Protein AF-A0A7R9TXV1-F1 (afdb_monomer_lite)

Foldseek 3Di:
DWDDWDADPLRQWIWTADPVRDIDIDGDDPDDPDDDDDDDDDDDDDDDDDDPPPPPPPPPPPPDPDPPDDPVCPVVVCPCVPVDDDPPDDDDDDDDDDDDQQLRVCVVVVVQLSSLVSQLVVVDLVSNLVSLQVCLVVVNLCVNQPPDDPVSNVSLVVSCVVPCPPPVRVCSSVSSVDRPDD

InterPro domains:
  IPR018983 U3 small nucleolar RNA-associated protein 15, C-terminal [PF09384] (86-177)

Secondary structure (DSSP, 8-state):
-EEEEEE-TTS-EEEEEETTS-EEEEE-----S----------------------SS-TT--S--PPP--TTTHHHHHTTTT-PPPTT----PPPPPP---HHHHHHTTT-HHHHHHHHHTT--HHHHHHHHHHHHHTT-HHHHHTT--HHHHHHHHHHHHHHTT-HHHHHHHHHHHS----

Organism: NCBI:txid156133

Sequence (182 aa):
PVTALALTPPCSQLAAGLADGTLVIRMRREGGPGGAMAVGGAGGARAGARRNTRSSRRVKRGLKRGVKLTAANFRYFLRGRQAKAGASDARVLARRRARLAPYDKHLRRFRHGAALDAALSTGRPEVVAAVLEELAARGAVESAVAGRDERRAGELLSFLARFAARPRFAGALLGAAAPRSA

Structure (mmCIF, N/CA/C/O backbone):
data_AF-A0A7R9TXV1-F1
#
_entry.id   AF-A0A7R9TXV1-F1
#
loop_
_atom_site.group_PDB
_atom_site.id
_atom_site.type_symbol
_atom_site.label_atom_id
_atom_site.label_alt_id
_atom_site.label_comp_id
_atom_site.label_asym_id
_atom_site.label_entity_id
_atom_site.label_seq_id
_atom_site.pdbx_PDB_ins_code
_atom_site.Cartn_x
_atom_site.Cartn_y
_atom_site.Cartn_z
_atom_site.occupancy
_atom_site.B_iso_or_equiv
_atom_site.auth_seq_id
_atom_site.auth_comp_id
_atom_site.auth_asym_id
_atom_site.auth_atom_id
_atom_site.pdbx_PDB_model_num
ATOM 1 N N . PRO A 1 1 ? 37.057 11.681 -53.452 1.00 88.12 1 PRO A N 1
ATOM 2 C CA . PRO A 1 1 ? 36.908 10.291 -52.944 1.00 88.12 1 PRO A CA 1
ATOM 3 C C . PRO A 1 1 ? 36.596 10.321 -51.441 1.00 88.12 1 PRO A C 1
ATOM 5 O O . PRO A 1 1 ? 36.998 11.284 -50.799 1.00 88.12 1 PRO A O 1
ATOM 8 N N . VAL A 1 2 ? 35.877 9.339 -50.885 1.00 88.94 2 VAL A N 1
ATOM 9 C CA . VAL A 1 2 ? 35.626 9.272 -49.429 1.00 88.94 2 VAL A CA 1
ATOM 10 C C . VAL A 1 2 ? 36.867 8.710 -48.741 1.00 88.94 2 VAL A C 1
ATOM 12 O O . VAL A 1 2 ? 37.342 7.646 -49.127 1.00 88.94 2 VAL A O 1
ATOM 15 N N . THR A 1 3 ? 37.387 9.419 -47.743 1.00 94.12 3 THR A N 1
ATOM 16 C CA . THR A 1 3 ? 38.592 9.037 -46.988 1.00 94.12 3 THR A CA 1
ATOM 17 C C . THR A 1 3 ? 38.256 8.469 -45.611 1.00 94.12 3 THR A C 1
ATOM 19 O O . THR A 1 3 ? 38.946 7.573 -45.136 1.00 94.12 3 THR A O 1
ATOM 22 N N . ALA A 1 4 ? 37.176 8.943 -44.981 1.00 88.12 4 ALA A N 1
ATOM 23 C CA . ALA A 1 4 ? 36.739 8.490 -43.661 1.00 88.12 4 ALA A CA 1
ATOM 24 C C . ALA A 1 4 ? 35.208 8.474 -43.545 1.00 88.12 4 ALA A C 1
ATOM 26 O O . ALA A 1 4 ? 34.522 9.290 -44.160 1.00 88.12 4 ALA A O 1
ATOM 27 N N . LEU A 1 5 ? 34.661 7.564 -42.733 1.00 92.50 5 LEU A N 1
ATOM 28 C CA . LEU A 1 5 ? 33.219 7.427 -42.510 1.00 92.50 5 LEU A CA 1
ATOM 29 C C . LEU A 1 5 ? 32.924 7.066 -41.048 1.00 92.50 5 LEU A C 1
ATOM 31 O O . LEU A 1 5 ? 33.562 6.178 -40.487 1.00 92.50 5 LEU A O 1
ATOM 35 N N . ALA A 1 6 ? 31.916 7.703 -40.454 1.00 86.75 6 ALA A N 1
ATOM 36 C CA . ALA A 1 6 ? 31.419 7.400 -39.115 1.00 86.75 6 ALA A CA 1
ATOM 37 C C . ALA A 1 6 ? 29.884 7.320 -39.085 1.00 86.75 6 ALA A C 1
ATOM 39 O O . ALA A 1 6 ? 29.183 8.062 -39.778 1.00 86.75 6 ALA A O 1
ATOM 40 N N . LEU A 1 7 ? 29.357 6.419 -38.252 1.00 86.06 7 LEU A N 1
ATOM 41 C CA . LEU A 1 7 ? 27.926 6.159 -38.081 1.00 86.06 7 LEU A CA 1
ATOM 42 C C . LEU A 1 7 ? 27.565 6.121 -36.594 1.00 86.06 7 LEU A C 1
ATOM 44 O O . LEU A 1 7 ? 28.229 5.455 -35.803 1.00 86.06 7 LEU A O 1
ATOM 48 N N . THR A 1 8 ? 26.473 6.780 -36.205 1.00 80.75 8 THR A N 1
ATOM 49 C CA . THR A 1 8 ? 25.936 6.680 -34.834 1.00 80.75 8 THR A CA 1
ATOM 50 C C . THR A 1 8 ? 25.254 5.311 -34.634 1.00 80.75 8 THR A C 1
ATOM 52 O O . THR A 1 8 ? 24.634 4.826 -35.581 1.00 80.75 8 THR A O 1
ATOM 55 N N . PRO A 1 9 ? 25.247 4.698 -33.427 1.00 74.81 9 PRO A N 1
ATOM 56 C CA . PRO A 1 9 ? 24.601 3.394 -33.180 1.00 74.81 9 PRO A CA 1
ATOM 57 C C . PRO A 1 9 ? 23.128 3.222 -33.630 1.00 74.81 9 PRO A C 1
ATOM 59 O O . PRO A 1 9 ? 22.750 2.117 -34.022 1.00 74.81 9 PRO A O 1
ATOM 62 N N . PRO A 1 10 ? 22.256 4.257 -33.612 1.00 68.38 10 PRO A N 1
ATOM 63 C CA . PRO A 1 10 ? 20.915 4.167 -34.196 1.00 68.38 10 PRO A CA 1
ATOM 64 C C . PRO A 1 10 ? 20.872 4.408 -35.721 1.00 68.38 10 PRO A C 1
ATOM 66 O O . PRO A 1 10 ? 19.783 4.485 -36.284 1.00 68.38 10 PRO A O 1
ATOM 69 N N . CYS A 1 11 ? 22.019 4.558 -36.392 1.00 68.06 11 CYS A N 1
ATOM 70 C CA . CYS A 1 11 ? 22.179 4.881 -37.819 1.00 68.06 11 CYS A CA 1
ATOM 71 C C . CYS A 1 11 ? 21.358 6.089 -38.295 1.00 68.06 11 CYS A C 1
ATOM 73 O O . CYS A 1 11 ? 20.972 6.176 -39.461 1.00 68.06 11 CYS A O 1
ATOM 75 N N . SER A 1 12 ? 21.069 7.020 -37.387 1.00 77.75 12 SER A N 1
ATOM 76 C CA . SER A 1 12 ? 20.336 8.247 -37.687 1.00 77.75 12 SER A CA 1
ATOM 77 C C . SER A 1 12 ? 21.240 9.351 -38.226 1.00 77.75 12 SER A C 1
ATOM 79 O O . SER A 1 12 ? 20.734 10.284 -38.844 1.00 77.75 12 SER A O 1
ATOM 81 N N . GLN A 1 13 ? 22.554 9.259 -38.011 1.00 84.00 13 GLN A N 1
ATOM 82 C CA . GLN A 1 13 ? 23.533 10.218 -38.511 1.00 84.00 13 GLN A CA 1
ATOM 83 C C . GLN A 1 13 ? 24.705 9.470 -39.151 1.00 84.00 13 GLN A C 1
ATOM 85 O O . GLN A 1 13 ? 25.165 8.447 -38.633 1.00 84.00 13 GLN A O 1
ATOM 90 N N . LEU A 1 14 ? 25.152 9.991 -40.288 1.00 88.62 14 LEU A N 1
ATOM 91 C CA . LEU A 1 14 ? 26.318 9.548 -41.038 1.00 88.62 14 LEU A CA 1
ATOM 92 C C . LEU A 1 14 ? 27.221 10.755 -41.249 1.00 88.62 14 LEU A C 1
ATOM 94 O O . LEU A 1 14 ? 26.738 11.784 -41.712 1.00 88.62 14 LEU A O 1
ATOM 98 N N . ALA A 1 15 ? 28.503 10.625 -40.931 1.00 91.75 15 ALA A N 1
ATOM 99 C CA . ALA A 1 15 ? 29.527 11.619 -41.233 1.00 91.75 15 ALA A CA 1
ATOM 100 C C . ALA A 1 15 ? 30.537 11.011 -42.211 1.00 91.75 15 ALA A C 1
ATOM 102 O O . ALA A 1 15 ? 31.014 9.907 -41.963 1.00 91.75 15 ALA A O 1
ATOM 103 N N . ALA A 1 16 ? 30.845 11.699 -43.308 1.00 94.62 16 ALA A N 1
ATOM 104 C CA . ALA A 1 16 ? 31.807 11.262 -44.318 1.00 94.62 16 ALA A CA 1
ATOM 105 C C . ALA A 1 16 ? 32.827 12.371 -44.599 1.00 94.62 16 ALA A C 1
ATOM 107 O O . ALA A 1 16 ? 32.434 13.493 -44.912 1.00 94.62 16 ALA A O 1
ATOM 108 N N . GLY A 1 17 ? 34.115 12.050 -44.490 1.00 94.19 17 GLY A N 1
ATOM 109 C CA . GLY A 1 17 ? 35.223 12.904 -44.912 1.00 94.19 17 GLY A CA 1
ATOM 110 C C . GLY A 1 17 ? 35.564 12.643 -46.375 1.00 94.19 17 GLY A C 1
ATOM 111 O O . GLY A 1 17 ? 35.670 11.487 -46.796 1.00 94.19 17 GLY A O 1
ATOM 112 N N . LEU A 1 18 ? 35.703 13.709 -47.152 1.00 95.56 18 LEU A N 1
ATOM 113 C CA . LEU A 1 18 ? 36.062 13.675 -48.561 1.00 95.56 18 LEU A CA 1
ATOM 114 C C . LEU A 1 18 ? 37.525 14.112 -48.742 1.00 95.56 18 LEU A C 1
ATOM 116 O O . LEU A 1 18 ? 38.092 14.841 -47.933 1.00 95.56 18 LEU A O 1
ATOM 120 N N . ALA A 1 19 ? 38.160 13.642 -49.814 1.00 91.56 19 ALA A N 1
ATOM 121 C CA . ALA A 1 19 ? 39.554 13.954 -50.138 1.00 91.56 19 ALA A CA 1
ATOM 122 C C . ALA A 1 19 ? 39.790 15.421 -50.544 1.00 91.56 19 ALA A C 1
ATOM 124 O O . ALA A 1 19 ? 40.935 15.839 -50.641 1.00 91.56 19 ALA A O 1
ATOM 125 N N . ASP A 1 20 ? 38.722 16.189 -50.771 1.00 90.88 20 ASP A N 1
ATOM 126 C CA . ASP A 1 20 ? 38.762 17.642 -50.980 1.00 90.88 20 ASP A CA 1
ATOM 127 C C . ASP A 1 20 ? 38.832 18.430 -49.653 1.00 90.88 20 ASP A C 1
ATOM 129 O O . ASP A 1 20 ? 38.782 19.657 -49.654 1.00 90.88 20 ASP A O 1
ATOM 133 N N . GLY A 1 21 ? 38.942 17.734 -48.514 1.00 88.06 21 GLY A N 1
ATOM 134 C CA . GLY A 1 21 ? 38.998 18.333 -47.181 1.00 88.06 21 GLY A CA 1
ATOM 135 C C . GLY A 1 21 ? 37.626 18.650 -46.585 1.00 88.06 21 GLY A C 1
ATOM 136 O O . GLY A 1 21 ? 37.551 19.171 -45.472 1.00 88.06 21 GLY A O 1
ATOM 137 N N . THR A 1 22 ? 36.531 18.329 -47.279 1.00 92.69 22 THR A N 1
ATOM 138 C CA . THR A 1 22 ? 35.181 18.599 -46.780 1.00 92.69 22 THR A CA 1
ATOM 139 C C . THR A 1 22 ? 34.636 17.453 -45.921 1.00 92.69 22 THR A C 1
ATOM 141 O O . THR A 1 22 ? 34.940 16.274 -46.118 1.00 92.69 22 THR A O 1
ATOM 144 N N . LEU A 1 23 ? 33.800 17.805 -44.939 1.00 91.31 23 LEU A N 1
ATOM 145 C CA . LEU A 1 23 ? 33.092 16.866 -44.069 1.00 91.31 23 LEU A CA 1
ATOM 146 C C . LEU A 1 23 ? 31.585 16.992 -44.299 1.00 91.31 23 LEU A C 1
ATOM 148 O O . LEU A 1 23 ? 30.997 18.050 -44.080 1.00 91.31 23 LEU A O 1
ATOM 152 N N . VAL A 1 24 ? 30.938 15.892 -44.680 1.00 91.81 24 VAL A N 1
ATOM 153 C CA . VAL A 1 24 ? 29.493 15.841 -44.926 1.00 91.81 24 VAL A CA 1
ATOM 154 C C . VAL A 1 24 ? 28.803 15.067 -43.810 1.00 91.81 24 VAL A C 1
ATOM 156 O O . VAL A 1 24 ? 29.068 13.882 -43.622 1.00 91.81 24 VAL A O 1
ATOM 159 N N . ILE A 1 25 ? 27.862 15.705 -43.107 1.00 90.25 25 ILE A N 1
ATOM 160 C CA . ILE A 1 25 ? 27.009 15.048 -42.106 1.00 90.25 25 ILE A CA 1
ATOM 161 C C . ILE A 1 25 ? 25.581 14.949 -42.646 1.00 90.25 25 ILE A C 1
ATOM 163 O O . ILE A 1 25 ? 24.919 15.955 -42.894 1.00 90.25 25 ILE A O 1
ATOM 167 N N . ARG A 1 26 ? 25.076 13.725 -42.803 1.00 82.94 26 ARG A N 1
ATOM 168 C CA . ARG A 1 26 ? 23.693 13.446 -43.202 1.00 82.94 26 ARG A CA 1
ATOM 169 C C . ARG A 1 26 ? 22.904 12.883 -42.033 1.00 82.94 26 ARG A C 1
ATOM 171 O O . ARG A 1 26 ? 23.299 11.891 -41.428 1.00 82.94 26 ARG A O 1
ATOM 178 N N . MET A 1 27 ? 21.748 13.485 -41.756 1.00 81.31 27 MET A N 1
ATOM 179 C CA . MET A 1 27 ? 20.791 12.970 -40.779 1.00 81.31 27 MET A CA 1
ATOM 180 C C . MET A 1 27 ? 19.617 12.306 -41.492 1.00 81.31 27 MET A C 1
ATOM 182 O O . MET A 1 27 ? 18.912 12.939 -42.279 1.00 81.31 27 MET A O 1
ATOM 186 N N . ARG A 1 28 ? 19.371 11.032 -41.190 1.00 68.56 28 ARG A N 1
ATOM 187 C CA . ARG A 1 28 ? 18.178 10.325 -41.647 1.00 68.56 28 ARG A CA 1
ATOM 188 C C . ARG A 1 28 ? 17.026 10.715 -40.726 1.00 68.56 28 ARG A C 1
ATOM 190 O O . ARG A 1 28 ? 16.977 10.296 -39.571 1.00 68.56 28 ARG A O 1
ATOM 197 N N . ARG A 1 29 ? 16.096 11.537 -41.221 1.00 61.19 29 ARG A N 1
ATOM 198 C CA . ARG A 1 29 ? 14.814 11.751 -40.536 1.00 61.19 29 ARG A CA 1
ATOM 199 C C . ARG A 1 29 ? 14.074 10.411 -40.516 1.00 61.19 29 ARG A C 1
ATOM 201 O O . ARG A 1 29 ? 13.993 9.755 -41.553 1.00 61.19 29 ARG A O 1
ATOM 208 N N . GLU A 1 30 ? 13.582 9.985 -39.349 1.00 53.84 30 GLU A N 1
ATOM 209 C CA . GLU A 1 30 ? 12.702 8.812 -39.225 1.00 53.84 30 GLU A CA 1
ATOM 210 C C . GLU A 1 30 ? 11.363 9.125 -39.925 1.00 53.84 30 GLU A C 1
ATOM 212 O O . GLU A 1 30 ? 10.377 9.473 -39.283 1.00 53.84 30 GLU A O 1
ATOM 217 N N . GLY A 1 31 ? 11.349 9.080 -41.257 1.00 46.97 31 GLY A N 1
ATOM 218 C CA . GLY A 1 31 ? 10.134 9.027 -42.059 1.00 46.97 31 GLY A CA 1
ATOM 219 C C . GLY A 1 31 ? 9.608 7.596 -42.057 1.00 46.97 31 GLY A C 1
ATOM 220 O O . GLY A 1 31 ? 10.385 6.654 -42.227 1.00 46.97 31 GLY A O 1
ATOM 221 N N . GLY A 1 32 ? 8.306 7.433 -41.818 1.00 42.44 32 GLY A N 1
ATOM 222 C CA . GLY A 1 32 ? 7.608 6.161 -42.006 1.00 42.44 32 GLY A CA 1
ATOM 223 C C . GLY A 1 32 ? 7.731 5.643 -43.449 1.00 42.44 32 GLY A C 1
ATOM 224 O O . GLY A 1 32 ? 8.264 6.338 -44.317 1.00 42.44 32 GLY A O 1
ATOM 225 N N . PRO A 1 33 ? 7.274 4.412 -43.727 1.00 41.44 33 PRO A N 1
ATOM 226 C CA . PRO A 1 33 ? 7.390 3.838 -45.057 1.00 41.44 33 PRO A CA 1
ATOM 227 C C . PRO A 1 33 ? 6.443 4.589 -46.001 1.00 41.44 33 PRO A C 1
ATOM 229 O O . PRO A 1 33 ? 5.230 4.531 -45.833 1.00 41.44 33 PRO A O 1
ATOM 232 N N . GLY A 1 34 ? 7.008 5.319 -46.961 1.00 42.47 34 GLY A N 1
ATOM 233 C CA . GLY A 1 34 ? 6.263 6.080 -47.966 1.00 42.47 34 GLY A CA 1
ATOM 234 C C . GLY A 1 34 ? 6.781 7.508 -48.085 1.00 42.47 34 GLY A C 1
ATOM 235 O O . GLY A 1 34 ? 6.353 8.398 -47.361 1.00 42.47 34 GLY A O 1
ATOM 236 N N . GLY A 1 35 ? 7.725 7.730 -48.993 1.00 31.80 35 GLY A N 1
ATOM 237 C CA . GLY A 1 35 ? 8.273 9.057 -49.250 1.00 31.80 35 GLY A CA 1
ATOM 238 C C . GLY A 1 35 ? 9.185 9.019 -50.457 1.00 31.80 35 GLY A C 1
ATOM 239 O O . GLY A 1 35 ? 10.399 8.893 -50.320 1.00 31.80 35 GLY A O 1
ATOM 240 N N . ALA A 1 36 ? 8.555 9.041 -51.626 1.00 33.78 36 ALA A N 1
ATOM 241 C CA . ALA A 1 36 ? 9.194 9.176 -52.917 1.00 33.78 36 ALA A CA 1
ATOM 242 C C . ALA A 1 36 ? 10.095 10.422 -52.987 1.00 33.78 36 ALA A C 1
ATOM 244 O O . ALA A 1 36 ? 9.904 11.406 -52.274 1.00 33.78 36 ALA A O 1
ATOM 245 N N . MET A 1 37 ? 11.077 10.310 -53.878 1.00 39.66 37 MET A N 1
ATOM 246 C CA . MET A 1 37 ? 11.879 11.361 -54.501 1.00 39.66 37 MET A CA 1
ATOM 247 C C . MET A 1 37 ? 11.268 12.771 -54.410 1.00 39.66 37 MET A C 1
ATOM 249 O O . MET A 1 37 ? 10.216 13.034 -54.983 1.00 39.66 37 MET A O 1
ATOM 253 N N . ALA A 1 38 ? 11.988 13.695 -53.777 1.00 30.67 38 ALA A N 1
ATOM 254 C CA . ALA A 1 38 ? 11.844 15.123 -54.032 1.00 30.67 38 ALA A CA 1
ATOM 255 C C . ALA A 1 38 ? 13.247 15.717 -54.192 1.00 30.67 38 ALA A C 1
ATOM 257 O O . ALA A 1 38 ? 13.951 16.011 -53.225 1.00 30.67 38 ALA A O 1
ATOM 258 N N . VAL A 1 39 ? 13.665 15.804 -55.452 1.00 36.50 39 VAL A N 1
ATOM 259 C CA . VAL A 1 39 ? 14.687 16.738 -55.924 1.00 36.50 39 VAL A CA 1
ATOM 260 C C . VAL A 1 39 ? 14.088 18.140 -55.823 1.00 36.50 39 VAL A C 1
ATOM 262 O O . VAL A 1 39 ? 12.957 18.339 -56.258 1.00 36.50 39 VAL A O 1
ATOM 265 N N . GLY A 1 40 ? 14.835 19.108 -55.290 1.00 28.28 40 GLY A N 1
ATOM 266 C CA . GLY A 1 40 ? 14.516 20.519 -55.502 1.00 28.28 40 GLY A CA 1
ATOM 267 C C . GLY A 1 40 ? 14.886 21.464 -54.363 1.00 28.28 40 GLY A C 1
ATOM 268 O O . GLY A 1 40 ? 14.372 21.349 -53.256 1.00 28.28 40 GLY A O 1
ATOM 269 N N . GLY A 1 41 ? 15.697 22.465 -54.711 1.00 26.17 41 GLY A N 1
ATOM 270 C CA . GLY A 1 41 ? 15.420 23.847 -54.321 1.00 26.17 41 GLY A CA 1
ATOM 271 C C . GLY A 1 41 ? 16.206 24.412 -53.144 1.00 26.17 41 GLY A C 1
ATOM 272 O O . GLY A 1 41 ? 15.870 24.195 -51.984 1.00 26.17 41 GLY A O 1
ATOM 273 N N . ALA A 1 42 ? 17.195 25.242 -53.472 1.00 38.19 42 ALA A N 1
ATOM 274 C CA . ALA A 1 42 ? 17.699 26.288 -52.595 1.00 38.19 42 ALA A CA 1
ATOM 275 C C . ALA A 1 42 ? 16.572 27.265 -52.205 1.00 38.19 42 ALA A C 1
ATOM 277 O O . ALA A 1 42 ? 15.718 27.594 -53.026 1.00 38.19 42 ALA A O 1
ATOM 278 N N . GLY A 1 43 ? 16.595 27.759 -50.968 1.00 26.92 43 GLY A N 1
ATOM 279 C CA . GLY A 1 43 ? 15.672 28.792 -50.497 1.00 26.92 43 GLY A CA 1
ATOM 280 C C . GLY A 1 43 ? 15.717 28.929 -48.981 1.00 26.92 43 GLY A C 1
ATOM 281 O O . GLY A 1 43 ? 15.251 28.054 -48.256 1.00 26.92 43 GLY A O 1
ATOM 282 N N . GLY A 1 44 ? 16.334 30.006 -48.495 1.00 30.69 44 GLY A N 1
ATOM 283 C CA . GLY A 1 44 ? 16.417 30.309 -47.070 1.00 30.69 44 GLY A CA 1
ATOM 284 C C . GLY A 1 44 ? 15.081 30.743 -46.468 1.00 30.69 44 GLY A C 1
ATOM 285 O O . GLY A 1 44 ? 14.225 31.273 -47.161 1.00 30.69 44 GLY A O 1
ATOM 286 N N . ALA A 1 45 ? 14.945 30.586 -45.152 1.00 30.16 45 ALA A N 1
ATOM 287 C CA . ALA A 1 45 ? 14.217 31.517 -44.294 1.00 30.16 45 ALA A CA 1
ATOM 288 C C . ALA A 1 45 ? 14.498 31.211 -42.819 1.00 30.16 45 ALA A C 1
ATOM 290 O O . ALA A 1 45 ? 14.709 30.073 -42.400 1.00 30.16 45 ALA A O 1
ATOM 291 N N . ARG A 1 46 ? 14.522 32.300 -42.061 1.00 32.38 46 ARG A N 1
ATOM 292 C CA . ARG A 1 46 ? 14.808 32.431 -40.637 1.00 32.38 46 ARG A CA 1
ATOM 293 C C . ARG A 1 46 ? 13.662 31.910 -39.756 1.00 32.38 46 ARG A C 1
ATOM 295 O O . ARG A 1 46 ? 12.539 31.728 -40.205 1.00 32.38 46 ARG A O 1
ATOM 302 N N . ALA A 1 47 ? 13.978 31.897 -38.460 1.00 30.38 47 ALA A N 1
ATOM 303 C CA . ALA A 1 47 ? 13.084 32.058 -37.313 1.00 30.38 47 ALA A CA 1
ATOM 304 C C . ALA A 1 47 ? 12.443 30.799 -36.713 1.00 30.38 47 ALA A C 1
ATOM 306 O O . ALA A 1 47 ? 11.846 29.959 -37.378 1.00 30.38 47 ALA A O 1
ATOM 307 N N . GLY A 1 48 ? 12.514 30.739 -35.381 1.00 29.94 48 GLY A N 1
ATOM 308 C CA . GLY A 1 48 ? 11.655 29.873 -34.586 1.00 29.94 48 GLY A CA 1
ATOM 309 C C . GLY A 1 48 ? 12.318 29.306 -33.344 1.00 29.94 48 GLY A C 1
ATOM 310 O O . GLY A 1 48 ? 12.456 28.092 -33.221 1.00 29.94 48 GLY A O 1
ATOM 311 N N . ALA A 1 49 ? 12.678 30.178 -32.400 1.00 43.69 49 ALA A N 1
ATOM 312 C CA . ALA A 1 49 ? 12.932 29.802 -31.017 1.00 43.69 49 ALA A CA 1
ATOM 313 C C . ALA A 1 49 ? 11.786 28.918 -30.489 1.00 43.69 49 ALA A C 1
ATOM 315 O O . ALA A 1 49 ? 10.658 29.377 -30.305 1.00 43.69 49 ALA A O 1
ATOM 316 N N . ARG A 1 50 ? 12.064 27.638 -30.226 1.00 36.34 50 ARG A N 1
ATOM 317 C CA . ARG A 1 50 ? 11.136 26.737 -29.533 1.00 36.34 50 ARG A CA 1
ATOM 318 C C . ARG A 1 50 ? 11.702 26.398 -28.162 1.00 36.34 50 ARG A C 1
ATOM 320 O O . ARG A 1 50 ? 12.439 25.432 -27.989 1.00 36.34 50 ARG A O 1
ATOM 327 N N . ARG A 1 51 ? 11.309 27.219 -27.184 1.00 39.78 51 ARG A N 1
ATOM 328 C CA . ARG A 1 51 ? 11.389 26.926 -25.747 1.00 39.78 51 ARG A CA 1
ATOM 329 C C . ARG A 1 51 ? 10.708 25.580 -25.486 1.00 39.78 51 ARG A C 1
ATOM 331 O O . ARG A 1 51 ? 9.505 25.437 -25.688 1.00 39.78 51 ARG A O 1
ATOM 338 N N . ASN A 1 52 ? 11.480 24.577 -25.078 1.00 46.50 52 ASN A N 1
ATOM 339 C CA . ASN A 1 52 ? 10.978 23.231 -24.817 1.00 46.50 52 ASN A CA 1
ATOM 340 C C . ASN A 1 52 ? 10.540 23.093 -23.351 1.00 46.50 52 ASN A C 1
ATOM 342 O O . ASN A 1 52 ? 11.219 22.474 -22.539 1.00 46.50 52 ASN A O 1
ATOM 346 N N . THR A 1 53 ? 9.379 23.645 -23.004 1.00 45.72 53 THR A N 1
ATOM 347 C CA . THR A 1 53 ? 8.694 23.360 -21.734 1.00 45.72 53 THR A CA 1
ATOM 348 C C . THR A 1 53 ? 7.851 22.087 -21.867 1.00 45.72 53 THR A C 1
ATOM 350 O O . THR A 1 53 ? 6.624 22.107 -21.862 1.00 45.72 53 THR A O 1
ATOM 353 N N . ARG A 1 54 ? 8.503 20.927 -22.015 1.00 44.97 54 ARG A N 1
ATOM 354 C CA . ARG A 1 54 ? 7.843 19.605 -21.933 1.00 44.97 54 ARG A CA 1
ATOM 355 C C . ARG A 1 54 ? 8.698 18.595 -21.169 1.00 44.97 54 ARG A C 1
ATOM 357 O O . ARG A 1 54 ? 8.996 17.513 -21.669 1.00 44.97 54 ARG A O 1
ATOM 364 N N . SER A 1 55 ? 9.079 18.933 -19.938 1.00 45.44 55 SER A N 1
ATOM 365 C CA . SER A 1 55 ? 9.896 18.047 -19.094 1.00 45.44 55 SER A CA 1
ATOM 366 C C . SER A 1 55 ? 9.101 17.104 -18.173 1.00 45.44 55 SER A C 1
ATOM 368 O O . SER A 1 55 ? 9.696 16.206 -17.588 1.00 45.44 55 SER A O 1
ATOM 370 N N . SER A 1 56 ? 7.771 17.205 -18.047 1.00 46.56 56 SER A N 1
ATOM 371 C CA . SER A 1 56 ? 7.044 16.430 -17.014 1.00 46.56 56 SER A CA 1
ATOM 372 C C . SER A 1 56 ? 6.212 15.230 -17.501 1.00 46.56 56 SER A C 1
ATOM 374 O O . SER A 1 56 ? 5.700 14.476 -16.680 1.00 46.56 56 SER A O 1
ATOM 376 N N . ARG A 1 57 ? 6.115 14.951 -18.813 1.00 44.59 57 ARG A N 1
ATOM 377 C CA . ARG A 1 57 ? 5.363 13.779 -19.344 1.00 44.59 57 ARG A CA 1
ATOM 378 C C . ARG A 1 57 ? 6.222 12.657 -19.938 1.00 44.59 57 ARG A C 1
ATOM 380 O O . ARG A 1 57 ? 5.698 11.758 -20.592 1.00 44.59 57 ARG A O 1
ATOM 387 N N . ARG A 1 58 ? 7.541 12.663 -19.711 1.00 44.38 58 ARG A N 1
ATOM 388 C CA . ARG A 1 58 ? 8.466 11.674 -20.307 1.00 44.38 58 ARG A CA 1
ATOM 389 C C . ARG A 1 58 ? 8.900 10.535 -19.378 1.00 44.38 58 ARG A C 1
ATOM 391 O O . ARG A 1 58 ? 9.694 9.699 -19.792 1.00 44.38 58 ARG A O 1
ATOM 398 N N . VAL A 1 59 ? 8.359 10.450 -18.160 1.00 46.22 59 VAL A N 1
ATOM 399 C CA . VAL A 1 59 ? 8.880 9.537 -17.118 1.00 46.22 59 VAL A CA 1
ATOM 400 C C . VAL A 1 59 ? 8.146 8.180 -17.044 1.00 46.22 59 VAL A C 1
ATOM 402 O O . VAL A 1 59 ? 8.526 7.309 -16.273 1.00 46.22 59 VAL A O 1
ATOM 405 N N . LYS A 1 60 ? 7.139 7.903 -17.890 1.00 40.91 60 LYS A N 1
ATOM 406 C CA . LYS A 1 60 ? 6.412 6.605 -17.865 1.00 40.91 60 LYS A CA 1
ATOM 407 C C . LYS A 1 60 ? 6.288 5.871 -19.209 1.00 40.91 60 LYS A C 1
ATOM 409 O O . LYS A 1 60 ? 5.336 5.134 -19.424 1.00 40.91 60 LYS A O 1
ATOM 414 N N . ARG A 1 61 ? 7.269 6.003 -20.111 1.00 42.31 61 ARG A N 1
ATOM 415 C CA . ARG A 1 61 ? 7.403 5.146 -21.323 1.00 42.31 61 ARG A CA 1
ATOM 416 C C . ARG A 1 61 ? 8.736 4.385 -21.364 1.00 42.31 61 ARG A C 1
ATOM 418 O O . ARG A 1 61 ? 9.328 4.180 -22.422 1.00 42.31 61 ARG A O 1
ATOM 425 N N . GLY A 1 62 ? 9.238 4.023 -20.184 1.00 44.38 62 GLY A N 1
ATOM 426 C CA .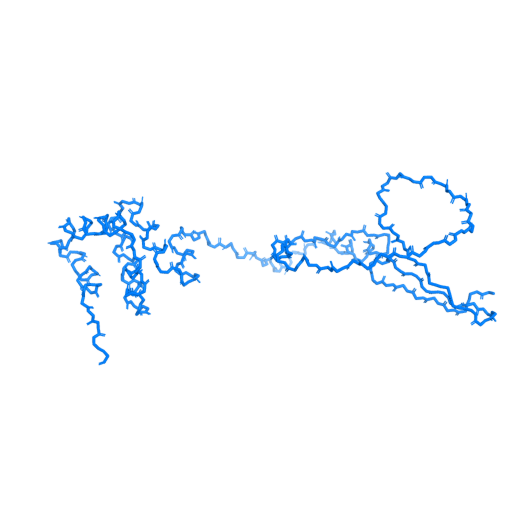 GLY A 1 62 ? 10.585 3.484 -19.987 1.00 44.38 62 GLY A CA 1
ATOM 427 C C . GLY A 1 62 ? 10.710 1.964 -19.893 1.00 44.38 62 GLY A C 1
ATOM 428 O O . GLY A 1 62 ? 11.828 1.494 -19.751 1.00 44.38 62 GLY A O 1
ATOM 429 N N . LEU A 1 63 ? 9.633 1.177 -19.978 1.00 47.72 63 LEU A N 1
ATOM 430 C CA . LEU A 1 63 ? 9.737 -0.283 -19.882 1.00 47.72 63 LEU A CA 1
ATOM 431 C C . LEU A 1 63 ? 9.305 -0.935 -21.196 1.00 47.72 63 LEU A C 1
ATOM 433 O O . LEU A 1 63 ? 8.136 -0.881 -21.561 1.00 47.72 63 LEU A O 1
ATOM 437 N N . LYS A 1 64 ? 10.276 -1.568 -21.866 1.00 46.62 64 LYS A N 1
ATOM 438 C CA . LYS A 1 64 ? 10.177 -2.282 -23.152 1.00 46.62 64 LYS A CA 1
ATOM 439 C C . LYS A 1 64 ? 10.130 -1.409 -24.412 1.00 46.62 64 LYS A C 1
ATOM 441 O O . LYS A 1 64 ? 9.316 -1.631 -25.301 1.00 46.62 64 LYS A O 1
ATOM 446 N N . ARG A 1 65 ? 11.074 -0.478 -24.572 1.00 54.81 65 ARG A N 1
ATOM 447 C CA . ARG A 1 65 ? 11.534 -0.174 -25.937 1.00 54.81 65 ARG A CA 1
ATOM 448 C C . ARG A 1 65 ? 12.525 -1.270 -26.310 1.00 54.81 65 ARG A C 1
ATOM 450 O O . ARG A 1 65 ? 13.709 -1.132 -26.030 1.00 54.81 65 ARG A O 1
ATOM 457 N N . GLY A 1 66 ? 12.021 -2.386 -26.843 1.00 64.88 66 GLY A N 1
ATOM 458 C CA . GLY A 1 66 ? 12.887 -3.326 -27.554 1.00 64.88 66 GLY A CA 1
ATOM 459 C C . GLY A 1 66 ? 13.698 -2.536 -28.579 1.00 64.88 66 GLY A C 1
ATOM 460 O O . GLY A 1 66 ? 13.179 -1.569 -29.148 1.00 64.88 66 GLY A O 1
ATOM 461 N N . VAL A 1 67 ? 14.979 -2.864 -28.737 1.00 69.25 67 VAL A N 1
ATOM 462 C CA . VAL A 1 67 ? 15.831 -2.153 -29.693 1.00 69.25 67 VAL A CA 1
ATOM 463 C C . VAL A 1 67 ? 15.156 -2.237 -31.060 1.00 69.25 67 VAL A C 1
ATOM 465 O O . VAL A 1 67 ? 14.843 -3.333 -31.524 1.00 69.25 67 VAL A O 1
ATOM 468 N N . LYS A 1 68 ? 14.857 -1.085 -31.676 1.00 77.00 68 LYS A N 1
ATOM 469 C CA . LYS A 1 68 ? 14.299 -1.061 -33.032 1.00 77.00 68 LYS A CA 1
ATOM 470 C C . LYS A 1 68 ? 15.328 -1.731 -33.946 1.00 77.00 68 LYS A C 1
ATOM 472 O O . LYS A 1 68 ? 16.457 -1.250 -34.043 1.00 77.00 68 LYS A O 1
ATOM 477 N N . LEU A 1 69 ? 14.955 -2.842 -34.577 1.00 79.31 69 LEU A N 1
ATOM 478 C CA . LEU A 1 69 ? 15.831 -3.538 -35.513 1.00 79.31 69 LEU A CA 1
ATOM 479 C C . LEU A 1 69 ? 15.971 -2.681 -36.777 1.00 79.31 69 LEU A C 1
ATOM 481 O O . LEU A 1 69 ? 15.020 -2.515 -37.534 1.00 79.31 69 LEU A O 1
ATOM 485 N N . THR A 1 70 ? 17.153 -2.110 -36.977 1.00 80.38 70 THR A N 1
ATOM 486 C CA . THR A 1 70 ? 17.560 -1.427 -38.211 1.00 80.38 70 THR A CA 1
ATOM 487 C C . THR A 1 70 ? 18.493 -2.336 -39.008 1.00 80.38 70 THR A C 1
ATOM 489 O O . THR A 1 70 ? 19.045 -3.284 -38.450 1.00 80.38 70 THR A O 1
ATOM 492 N N . ALA A 1 71 ? 18.717 -2.048 -40.294 1.00 78.00 71 ALA A N 1
ATOM 493 C CA . ALA A 1 71 ? 19.595 -2.852 -41.156 1.00 78.00 71 ALA A CA 1
ATOM 494 C C . ALA A 1 71 ? 21.002 -3.085 -40.560 1.00 78.00 71 ALA A C 1
ATOM 496 O O . ALA A 1 71 ? 21.567 -4.162 -40.726 1.00 78.00 71 ALA A O 1
ATOM 497 N N . ALA A 1 72 ? 21.531 -2.117 -39.805 1.00 75.12 72 ALA A N 1
ATOM 498 C CA . ALA A 1 72 ? 22.824 -2.237 -39.130 1.00 75.12 72 ALA A CA 1
ATOM 499 C C . ALA A 1 72 ? 22.780 -3.136 -37.882 1.00 75.12 72 ALA A C 1
ATOM 501 O O . ALA A 1 72 ? 23.683 -3.934 -37.649 1.00 75.12 72 ALA A O 1
ATOM 502 N N . ASN A 1 73 ? 21.706 -3.047 -37.097 1.00 79.50 73 ASN A N 1
ATOM 503 C CA . ASN A 1 73 ? 21.584 -3.746 -35.816 1.00 79.50 73 ASN A CA 1
ATOM 504 C C . ASN A 1 73 ? 20.962 -5.146 -35.956 1.00 79.50 73 ASN A C 1
ATOM 506 O O . ASN A 1 73 ? 21.047 -5.964 -35.041 1.00 79.50 73 ASN A O 1
ATOM 510 N N . PHE A 1 74 ? 20.365 -5.445 -37.111 1.00 80.88 74 PHE A N 1
ATOM 511 C CA . PHE A 1 74 ? 19.659 -6.692 -37.390 1.00 80.88 74 PHE A CA 1
ATOM 512 C C . PHE A 1 74 ? 20.522 -7.931 -37.105 1.00 80.88 74 PHE A C 1
ATOM 514 O O . PHE A 1 74 ? 20.150 -8.769 -36.289 1.00 80.88 74 PHE A O 1
ATOM 521 N N . ARG A 1 75 ? 21.722 -8.023 -37.693 1.00 81.69 75 ARG A N 1
ATOM 522 C CA . ARG A 1 75 ? 22.604 -9.197 -37.523 1.00 81.69 75 ARG A CA 1
ATOM 523 C C . ARG A 1 75 ? 23.057 -9.408 -36.078 1.00 81.69 75 ARG A C 1
ATOM 525 O O . ARG A 1 75 ? 23.203 -10.548 -35.648 1.00 81.69 75 ARG A O 1
ATOM 532 N N . TYR A 1 76 ? 23.271 -8.325 -35.335 1.00 80.56 76 TYR A N 1
ATOM 533 C CA . TYR A 1 76 ? 23.731 -8.387 -33.950 1.00 80.56 76 TYR A CA 1
ATOM 534 C C . TYR A 1 76 ? 22.636 -8.916 -33.013 1.00 80.56 76 TYR A C 1
ATOM 536 O O . TYR A 1 76 ? 22.871 -9.873 -32.283 1.00 80.56 76 TYR A 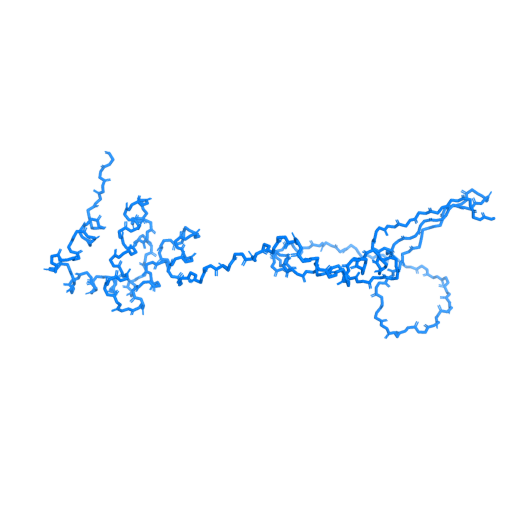O 1
ATOM 544 N N . PHE A 1 77 ? 21.416 -8.368 -33.085 1.00 82.50 77 PHE A N 1
ATOM 545 C CA . PHE A 1 77 ? 20.315 -8.765 -32.192 1.00 82.50 77 PHE A CA 1
ATOM 546 C C . PHE A 1 77 ? 19.640 -10.094 -32.563 1.00 82.50 77 PHE A C 1
ATOM 548 O O . PHE A 1 77 ? 18.911 -10.651 -31.744 1.00 82.50 77 PHE A O 1
ATOM 555 N N . LEU A 1 78 ? 19.853 -10.609 -33.778 1.00 81.69 78 LEU A N 1
ATOM 556 C CA . LEU A 1 78 ? 19.380 -11.939 -34.183 1.00 81.69 78 LEU A CA 1
ATOM 557 C C . LEU A 1 78 ? 20.395 -13.061 -33.933 1.00 81.69 78 LEU A C 1
ATOM 559 O O . LEU A 1 78 ? 20.013 -14.235 -33.973 1.00 81.69 78 LEU A O 1
ATOM 563 N N . ARG A 1 79 ? 21.664 -12.737 -33.655 1.00 85.25 79 ARG A N 1
ATOM 564 C CA . ARG A 1 79 ? 22.683 -13.742 -33.329 1.00 85.25 79 ARG A CA 1
ATOM 565 C C . ARG A 1 79 ? 22.270 -14.516 -32.075 1.00 85.25 79 ARG A C 1
ATOM 567 O O . ARG A 1 79 ? 21.851 -13.925 -31.087 1.00 85.25 79 ARG A O 1
ATOM 574 N N . GLY A 1 80 ? 22.382 -15.844 -32.119 1.00 81.19 80 GLY A N 1
ATOM 575 C CA . GLY A 1 80 ? 22.088 -16.709 -30.972 1.00 81.19 80 GLY A CA 1
ATOM 576 C C . GLY A 1 80 ? 20.600 -16.865 -30.646 1.00 81.19 80 GLY A C 1
ATOM 577 O O . GLY A 1 80 ? 20.264 -17.652 -29.772 1.00 81.19 80 GLY A O 1
ATOM 578 N N . ARG A 1 81 ? 19.686 -16.201 -31.376 1.00 79.69 81 ARG A N 1
ATOM 579 C CA . ARG A 1 81 ? 18.235 -16.344 -31.146 1.00 79.69 81 ARG A CA 1
ATOM 580 C C . ARG A 1 81 ? 17.742 -17.779 -31.353 1.00 79.69 81 ARG A C 1
ATOM 582 O O . ARG A 1 81 ? 16.790 -18.185 -30.702 1.00 79.69 81 ARG A O 1
ATOM 589 N N . GLN A 1 82 ? 18.392 -18.516 -32.254 1.00 80.00 82 GLN A N 1
ATOM 590 C CA . GLN A 1 82 ? 18.089 -19.920 -32.547 1.00 80.00 82 GLN A CA 1
ATOM 591 C C . GLN A 1 82 ? 19.022 -20.904 -31.829 1.00 80.00 82 GLN A C 1
ATOM 593 O O . GLN A 1 82 ? 18.966 -22.099 -32.112 1.00 80.00 82 GLN A O 1
ATOM 598 N N . ALA A 1 83 ? 19.888 -20.428 -30.926 1.00 81.75 83 ALA A N 1
ATOM 599 C CA . ALA A 1 83 ? 20.700 -21.319 -30.111 1.00 81.75 83 ALA A CA 1
ATOM 600 C C . ALA A 1 83 ? 19.770 -22.071 -29.152 1.00 81.75 83 ALA A C 1
ATOM 602 O O . ALA A 1 83 ? 19.127 -21.473 -28.288 1.00 81.75 83 ALA A O 1
ATOM 603 N N . LYS A 1 84 ? 19.652 -23.382 -29.356 1.00 81.75 84 LYS A N 1
ATOM 604 C CA . LYS A 1 84 ? 18.930 -24.268 -28.446 1.00 81.75 84 LYS A CA 1
ATOM 605 C C . LYS A 1 84 ? 19.874 -24.642 -27.308 1.00 81.75 84 LYS A C 1
ATOM 607 O O . LYS A 1 84 ? 21.054 -24.871 -27.557 1.00 81.75 84 LYS A O 1
ATOM 612 N N . ALA A 1 85 ? 19.351 -24.689 -26.089 1.00 82.94 85 ALA A N 1
ATOM 613 C CA . ALA A 1 85 ? 20.113 -25.164 -24.942 1.00 82.94 85 ALA A CA 1
ATOM 614 C C . ALA A 1 85 ? 20.470 -26.650 -25.133 1.00 82.94 85 ALA A C 1
ATOM 616 O O . ALA A 1 85 ? 19.639 -27.424 -25.618 1.00 82.94 85 ALA A O 1
ATOM 617 N N . GLY A 1 86 ? 21.699 -27.025 -24.788 1.00 86.75 86 GLY A N 1
ATOM 618 C CA . GLY A 1 86 ? 22.170 -28.406 -24.766 1.00 86.75 86 GLY A CA 1
ATOM 619 C C . GLY A 1 86 ? 21.554 -29.212 -23.619 1.00 86.75 86 GLY A C 1
ATOM 620 O O . GLY A 1 86 ? 20.966 -28.660 -22.691 1.00 86.75 86 GLY A O 1
ATOM 621 N N . ALA A 1 87 ? 21.701 -30.540 -23.664 1.00 82.38 87 ALA A N 1
ATOM 622 C CA . ALA A 1 87 ? 21.148 -31.442 -22.646 1.00 82.38 87 ALA A CA 1
ATOM 623 C C . ALA A 1 87 ? 21.754 -31.233 -21.242 1.00 82.38 87 ALA A C 1
ATOM 625 O O . ALA A 1 87 ? 21.106 -31.535 -20.244 1.00 82.38 87 ALA A O 1
ATOM 626 N N . SER A 1 88 ? 22.975 -30.696 -21.165 1.00 86.94 88 SER A N 1
ATOM 627 C CA . SER A 1 88 ? 23.694 -30.386 -19.924 1.00 86.94 88 SER A CA 1
ATOM 628 C C . SER A 1 88 ? 23.489 -28.951 -19.419 1.00 86.94 88 SER A C 1
ATOM 630 O O . SER A 1 88 ? 24.090 -28.571 -18.415 1.00 86.94 88 SER A O 1
ATOM 632 N N . ASP A 1 89 ? 22.683 -28.130 -20.099 1.00 86.06 89 ASP A N 1
ATOM 633 C CA . ASP A 1 89 ? 22.547 -26.712 -19.761 1.00 86.06 89 ASP A CA 1
ATOM 634 C C . ASP A 1 89 ? 21.571 -26.492 -18.595 1.00 86.06 89 ASP A C 1
ATOM 636 O O . ASP A 1 89 ? 20.432 -26.966 -18.589 1.00 86.06 89 ASP A O 1
ATOM 640 N N . ALA A 1 90 ? 21.987 -25.690 -17.612 1.00 81.19 90 ALA A N 1
ATOM 641 C CA . ALA A 1 90 ? 21.146 -25.336 -16.475 1.00 81.19 90 ALA A CA 1
ATOM 642 C C . ALA A 1 90 ? 20.085 -24.290 -16.866 1.00 81.19 90 ALA A C 1
ATOM 644 O O . ALA A 1 90 ? 20.391 -23.151 -17.232 1.00 81.19 90 ALA A O 1
ATOM 645 N N . ARG A 1 91 ? 18.801 -24.643 -16.735 1.00 78.81 91 ARG A N 1
ATOM 646 C CA . ARG A 1 91 ? 17.689 -23.721 -17.001 1.00 78.81 91 ARG A CA 1
ATOM 647 C C . ARG A 1 91 ? 17.377 -22.864 -15.774 1.00 78.81 91 ARG A C 1
ATOM 649 O O . ARG A 1 91 ? 16.669 -23.294 -14.867 1.00 78.81 91 ARG A O 1
ATOM 656 N N . VAL A 1 92 ? 17.815 -21.605 -15.780 1.00 83.25 92 VAL A N 1
ATOM 657 C CA . VAL A 1 92 ? 17.406 -20.626 -14.759 1.00 83.25 92 VAL A CA 1
ATOM 658 C C . VAL A 1 92 ? 15.990 -20.132 -15.064 1.00 83.25 92 VAL A C 1
ATOM 660 O O . VAL A 1 92 ? 15.762 -19.354 -15.994 1.00 83.25 92 VAL A O 1
ATOM 663 N N . LEU A 1 93 ? 15.007 -20.588 -14.287 1.00 82.62 93 LEU A N 1
ATOM 664 C CA . LEU A 1 93 ? 13.640 -20.083 -14.389 1.00 82.62 93 LEU A CA 1
ATOM 665 C C . LEU A 1 93 ? 13.570 -18.646 -13.863 1.00 82.62 93 LEU A C 1
ATOM 667 O O . LEU A 1 93 ? 14.054 -18.329 -12.776 1.00 82.62 93 LEU A O 1
ATOM 671 N N . ALA A 1 94 ? 12.920 -17.763 -14.620 1.00 81.12 94 ALA A N 1
ATOM 672 C CA . ALA A 1 94 ? 12.667 -16.408 -14.156 1.00 81.12 94 ALA A CA 1
ATOM 673 C C . ALA A 1 94 ? 11.782 -16.443 -12.898 1.00 81.12 94 ALA A C 1
ATOM 675 O O . ALA A 1 94 ? 10.666 -16.969 -12.923 1.00 81.12 94 ALA A O 1
ATOM 676 N N . ARG A 1 95 ? 12.252 -15.840 -11.799 1.00 81.81 95 ARG A N 1
ATOM 677 C CA . ARG A 1 95 ? 11.480 -15.750 -10.553 1.00 81.81 95 ARG A CA 1
ATOM 678 C C . ARG A 1 95 ? 10.202 -14.943 -10.800 1.00 81.81 95 ARG A C 1
ATOM 680 O O . ARG A 1 95 ? 10.250 -13.754 -11.130 1.00 81.81 95 ARG A O 1
ATOM 687 N N . ARG A 1 96 ? 9.039 -15.584 -10.649 1.00 80.75 96 ARG A N 1
ATOM 688 C CA . ARG A 1 96 ? 7.734 -14.931 -10.822 1.00 80.75 96 ARG A CA 1
ATOM 689 C C . ARG A 1 96 ? 7.593 -13.809 -9.795 1.00 80.75 96 ARG A C 1
ATOM 691 O O . ARG A 1 96 ? 7.764 -14.022 -8.598 1.00 80.75 96 ARG A O 1
ATOM 698 N N . ARG A 1 97 ? 7.267 -12.600 -10.259 1.00 79.62 97 ARG A N 1
ATOM 699 C CA . ARG A 1 97 ? 6.988 -11.476 -9.357 1.00 79.62 97 ARG A CA 1
ATOM 700 C C . ARG A 1 97 ? 5.714 -11.767 -8.566 1.00 79.62 97 ARG A C 1
ATOM 702 O O . ARG A 1 97 ? 4.673 -12.036 -9.169 1.00 79.62 97 ARG A O 1
ATOM 709 N N . ALA A 1 98 ? 5.798 -11.676 -7.240 1.00 82.81 98 ALA A N 1
ATOM 710 C CA . ALA A 1 98 ? 4.637 -11.782 -6.367 1.00 82.81 98 ALA A CA 1
ATOM 711 C C . ALA A 1 98 ? 3.610 -10.692 -6.714 1.00 82.81 98 ALA A C 1
ATOM 713 O O . ALA A 1 98 ? 3.958 -9.522 -6.922 1.00 82.81 98 ALA A O 1
ATOM 714 N N . ARG A 1 99 ? 2.336 -11.082 -6.808 1.00 86.75 99 ARG A N 1
ATOM 715 C CA . ARG A 1 99 ? 1.232 -10.139 -6.988 1.00 86.75 99 ARG A CA 1
ATOM 716 C C . ARG A 1 99 ? 0.906 -9.535 -5.628 1.00 86.75 99 ARG A C 1
ATOM 718 O O . ARG A 1 99 ? 0.200 -10.143 -4.842 1.00 86.75 99 ARG A O 1
ATOM 725 N N . LEU A 1 100 ? 1.453 -8.352 -5.375 1.00 90.56 100 LEU A N 1
ATOM 726 C CA . LEU A 1 100 ? 1.172 -7.586 -4.161 1.00 90.56 100 LEU A CA 1
ATOM 727 C C . LEU A 1 100 ? -0.285 -7.110 -4.155 1.00 90.56 100 LEU A C 1
ATOM 729 O O . LEU A 1 100 ? -0.789 -6.645 -5.193 1.00 90.56 100 LEU A O 1
ATOM 733 N N . ALA A 1 101 ? -0.922 -7.185 -2.989 1.00 93.56 101 ALA A N 1
ATOM 734 C CA . ALA A 1 101 ? -2.238 -6.612 -2.756 1.00 93.56 101 ALA A CA 1
ATOM 735 C C . ALA A 1 101 ? -2.192 -5.074 -2.908 1.00 93.56 101 ALA A C 1
ATOM 737 O O . ALA A 1 101 ? -1.106 -4.478 -2.919 1.00 93.56 101 ALA A O 1
ATOM 738 N N . PRO A 1 102 ? -3.334 -4.390 -3.105 1.00 94.94 102 PRO A N 1
ATOM 739 C CA . PRO A 1 102 ? -3.348 -2.933 -3.229 1.00 94.94 102 PRO A CA 1
ATOM 740 C C . PRO A 1 102 ? -2.740 -2.241 -2.000 1.00 94.94 102 PRO A C 1
ATOM 742 O O . PRO A 1 102 ? -1.847 -1.411 -2.176 1.00 94.94 102 PRO A O 1
ATOM 745 N N . TYR A 1 103 ? -3.124 -2.635 -0.782 1.00 95.56 103 TYR A N 1
ATOM 746 C CA . TYR A 1 103 ? -2.573 -2.085 0.463 1.00 95.56 103 TYR A CA 1
ATOM 747 C C . TYR A 1 103 ? -1.054 -2.321 0.586 1.00 95.56 103 TYR A C 1
ATOM 749 O O . TYR A 1 103 ? -0.320 -1.376 0.871 1.00 95.56 103 TYR A O 1
ATOM 757 N N . ASP A 1 104 ? -0.536 -3.495 0.202 1.00 94.88 104 ASP A N 1
ATOM 758 C CA . ASP A 1 104 ? 0.915 -3.768 0.196 1.00 94.88 104 ASP A CA 1
ATOM 759 C C . ASP A 1 104 ? 1.686 -2.879 -0.788 1.00 94.88 104 ASP A C 1
ATOM 761 O O . ASP A 1 104 ? 2.818 -2.454 -0.536 1.00 94.88 104 ASP A O 1
ATOM 765 N N . LYS A 1 105 ? 1.086 -2.568 -1.946 1.00 96.19 105 LYS A N 1
ATOM 766 C CA . LYS A 1 105 ? 1.689 -1.637 -2.913 1.00 96.19 105 LYS A CA 1
ATOM 767 C C . LYS A 1 105 ? 1.784 -0.227 -2.338 1.00 96.19 105 LYS A C 1
ATOM 769 O O . LYS A 1 105 ? 2.729 0.485 -2.684 1.00 96.19 105 LYS A O 1
ATOM 774 N N . HIS A 1 106 ? 0.815 0.183 -1.522 1.00 96.44 106 HIS A N 1
ATOM 775 C CA . HIS A 1 106 ? 0.823 1.478 -0.847 1.00 96.44 106 HIS A CA 1
ATOM 776 C C . HIS A 1 106 ? 1.852 1.510 0.288 1.00 96.44 106 HIS A C 1
ATOM 778 O O . HIS A 1 106 ? 2.653 2.446 0.323 1.00 96.44 106 HIS A O 1
ATOM 784 N N . LEU A 1 107 ? 1.934 0.454 1.104 1.00 95.31 107 LEU A N 1
ATOM 785 C CA . LEU A 1 107 ? 2.954 0.296 2.150 1.00 95.31 107 LEU A CA 1
ATOM 786 C C . LEU A 1 107 ? 4.374 0.326 1.577 1.00 95.31 107 LEU A C 1
ATOM 788 O O . LEU A 1 107 ? 5.231 1.069 2.051 1.00 95.31 107 LEU A O 1
ATOM 792 N N . ARG A 1 108 ? 4.620 -0.394 0.477 1.00 94.44 108 ARG A N 1
ATOM 793 C CA . ARG A 1 108 ? 5.919 -0.386 -0.218 1.00 94.44 108 ARG A CA 1
ATOM 794 C C . ARG A 1 108 ? 6.299 0.991 -0.786 1.00 94.44 108 ARG A C 1
ATOM 796 O O . ARG A 1 108 ? 7.467 1.239 -1.068 1.00 94.44 108 ARG A O 1
ATOM 803 N N . ARG A 1 109 ? 5.321 1.870 -1.015 1.00 95.94 109 ARG A N 1
ATOM 804 C CA . ARG A 1 109 ? 5.520 3.229 -1.544 1.00 95.94 109 ARG A CA 1
ATOM 805 C C . ARG A 1 109 ? 5.458 4.307 -0.461 1.00 95.94 109 ARG A C 1
ATOM 807 O O . ARG A 1 109 ? 5.380 5.473 -0.836 1.00 95.94 109 ARG A O 1
ATOM 814 N N . PHE A 1 110 ? 5.451 3.933 0.822 1.00 94.88 110 PHE A N 1
ATOM 815 C CA . PHE A 1 110 ? 5.331 4.862 1.955 1.00 94.88 110 PHE A CA 1
ATOM 816 C C . PHE A 1 110 ? 4.0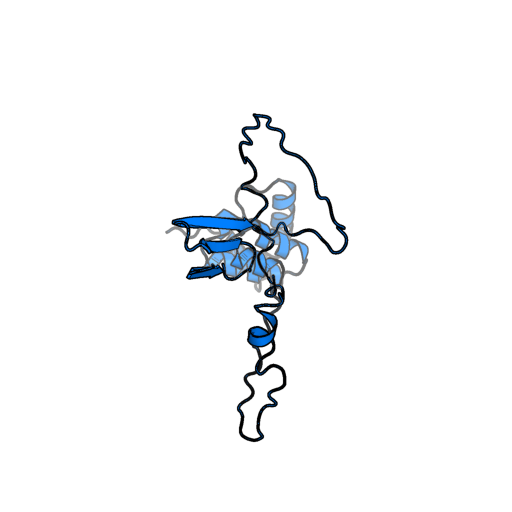74 5.747 1.880 1.00 94.88 110 PHE A C 1
ATOM 818 O O . PHE A 1 110 ? 4.060 6.899 2.296 1.00 94.88 110 PHE A O 1
ATOM 825 N N . ARG A 1 111 ? 2.991 5.220 1.294 1.00 95.19 111 ARG A N 1
ATOM 826 C CA . ARG A 1 111 ? 1.694 5.907 1.213 1.00 95.19 111 ARG A CA 1
ATOM 827 C C . ARG A 1 111 ? 0.772 5.366 2.296 1.00 95.19 111 ARG A C 1
ATOM 829 O O . ARG A 1 111 ? -0.143 4.606 1.993 1.00 95.19 111 ARG A O 1
ATOM 836 N N . HIS A 1 112 ? 1.050 5.734 3.541 1.00 95.12 112 HIS A N 1
ATOM 837 C CA . HIS A 1 112 ? 0.433 5.146 4.731 1.00 95.12 112 HIS A CA 1
ATOM 838 C C . HIS A 1 112 ? -1.085 5.364 4.798 1.00 95.12 112 HIS A C 1
ATOM 840 O O . HIS A 1 112 ? -1.826 4.392 4.927 1.00 95.12 112 HIS A O 1
ATOM 846 N N . GLY A 1 113 ? -1.565 6.592 4.567 1.00 94.62 113 GLY A N 1
ATOM 847 C CA . GLY A 1 113 ? -3.007 6.873 4.525 1.00 94.62 113 GLY A CA 1
ATOM 848 C C . GLY A 1 113 ? -3.742 6.065 3.447 1.00 94.62 113 GLY A C 1
ATOM 849 O O . GLY A 1 113 ? -4.741 5.414 3.729 1.00 94.62 113 GLY A O 1
ATOM 850 N N . ALA A 1 114 ? -3.181 5.999 2.234 1.00 95.50 114 ALA A N 1
ATOM 851 C CA . ALA A 1 114 ? -3.764 5.219 1.137 1.00 95.50 114 ALA A CA 1
ATOM 852 C C . ALA A 1 114 ? -3.710 3.698 1.375 1.00 95.50 114 ALA A C 1
ATOM 854 O O . ALA A 1 114 ? -4.552 2.970 0.855 1.00 95.50 114 ALA A O 1
ATOM 855 N N . ALA A 1 115 ? -2.721 3.204 2.128 1.00 96.31 115 ALA A N 1
ATOM 856 C CA . ALA A 1 115 ? -2.660 1.801 2.528 1.00 96.31 115 ALA A CA 1
ATOM 857 C C . ALA A 1 115 ? -3.796 1.451 3.493 1.00 96.31 115 ALA A C 1
ATOM 859 O O . ALA A 1 115 ? -4.462 0.438 3.292 1.00 96.31 115 ALA A O 1
ATOM 860 N N . LEU A 1 116 ? -4.036 2.310 4.486 1.00 94.44 116 LEU A N 1
ATOM 861 C CA . LEU A 1 116 ? -5.108 2.134 5.459 1.00 94.44 116 LEU A CA 1
ATOM 862 C C . LEU A 1 116 ? -6.493 2.245 4.799 1.00 94.44 116 LEU A C 1
ATOM 864 O O . LEU A 1 116 ? -7.344 1.396 5.039 1.00 94.44 116 LEU A O 1
ATOM 868 N N . ASP A 1 117 ? -6.695 3.190 3.876 1.00 94.94 117 ASP A N 1
ATOM 869 C CA . ASP A 1 117 ? -7.945 3.302 3.103 1.00 94.94 117 ASP A CA 1
ATOM 870 C C . ASP A 1 117 ? -8.187 2.051 2.231 1.00 94.94 117 ASP A C 1
ATOM 872 O O . ASP A 1 117 ? -9.278 1.474 2.203 1.00 94.94 117 ASP A O 1
ATOM 876 N N . ALA A 1 118 ? -7.140 1.568 1.552 1.00 95.75 118 ALA A N 1
ATOM 877 C CA . ALA A 1 118 ? -7.203 0.335 0.770 1.00 95.75 118 ALA A CA 1
ATOM 878 C C . ALA A 1 118 ? -7.462 -0.906 1.639 1.00 95.75 118 ALA A C 1
ATOM 880 O O . ALA A 1 118 ? -8.035 -1.868 1.139 1.00 95.75 118 ALA A O 1
ATOM 881 N N . ALA A 1 119 ? -7.060 -0.903 2.911 1.00 95.69 119 ALA A N 1
ATOM 882 C CA . ALA A 1 119 ? -7.360 -1.977 3.852 1.00 95.69 119 ALA A CA 1
ATOM 883 C C . ALA A 1 119 ? -8.816 -1.903 4.337 1.00 95.69 119 ALA A C 1
ATOM 885 O O . ALA A 1 119 ? -9.524 -2.906 4.273 1.00 95.69 119 ALA A O 1
ATOM 886 N N . LEU A 1 120 ? -9.289 -0.720 4.744 1.00 94.06 120 LEU A N 1
ATOM 887 C CA . LEU A 1 120 ? -10.665 -0.496 5.210 1.00 94.06 120 LEU A CA 1
ATOM 888 C C . LEU A 1 120 ? -11.695 -0.872 4.134 1.00 94.06 120 LEU A C 1
ATOM 890 O O . LEU A 1 120 ? -12.663 -1.570 4.427 1.00 94.06 120 LEU A O 1
ATOM 894 N N . SER A 1 121 ? -11.424 -0.536 2.867 1.00 94.06 121 SER A N 1
ATOM 895 C CA . SER A 1 121 ? -12.284 -0.918 1.733 1.00 94.06 121 SER A CA 1
ATOM 896 C C . SER A 1 121 ? -12.414 -2.431 1.499 1.00 94.06 121 SER A C 1
ATOM 898 O O . SER A 1 121 ? -13.337 -2.857 0.808 1.00 94.06 121 SER A O 1
ATOM 900 N N . THR A 1 122 ? -11.538 -3.268 2.072 1.00 92.81 122 THR A N 1
ATOM 901 C CA . THR A 1 122 ? -11.691 -4.731 1.975 1.00 92.81 122 THR A CA 1
ATOM 902 C C . THR A 1 122 ? -12.800 -5.274 2.875 1.00 92.81 122 THR A C 1
ATOM 904 O O . THR A 1 122 ? -13.260 -6.392 2.648 1.00 92.81 122 THR A O 1
ATOM 907 N N . GLY A 1 123 ? -13.192 -4.527 3.917 1.00 88.62 123 GLY A N 1
ATOM 908 C CA . GLY A 1 123 ? -14.171 -4.954 4.921 1.00 88.62 123 GLY A CA 1
ATOM 909 C C . GLY A 1 123 ? -13.736 -6.150 5.779 1.00 88.62 123 GLY A C 1
ATOM 910 O O . GLY A 1 123 ? -14.535 -6.658 6.564 1.00 88.62 123 GLY A O 1
ATOM 911 N N . ARG A 1 124 ? -12.489 -6.618 5.637 1.00 92.25 124 ARG A N 1
ATOM 912 C CA . ARG A 1 124 ? -11.951 -7.772 6.365 1.00 92.25 124 ARG A CA 1
ATOM 913 C C . ARG A 1 124 ? -11.135 -7.303 7.567 1.00 92.25 124 ARG A C 1
ATOM 915 O O . ARG A 1 124 ? -10.082 -6.693 7.363 1.00 92.25 124 ARG A O 1
ATOM 922 N N . PRO A 1 125 ? -11.574 -7.577 8.806 1.00 91.31 125 PRO A N 1
ATOM 923 C CA . PRO A 1 125 ? -10.900 -7.053 9.985 1.00 91.31 125 PRO A CA 1
ATOM 924 C C . PRO A 1 125 ? -9.479 -7.596 10.153 1.00 91.31 125 PRO A C 1
ATOM 926 O O . PRO A 1 125 ? -8.618 -6.873 10.641 1.00 91.31 125 PRO A O 1
ATOM 929 N N . GLU A 1 126 ? -9.200 -8.809 9.672 1.00 92.50 126 GLU A N 1
ATOM 930 C CA . GLU A 1 126 ? -7.865 -9.413 9.701 1.00 92.50 126 GLU A CA 1
ATOM 931 C C . GLU A 1 126 ? -6.872 -8.626 8.837 1.00 92.50 126 GLU A C 1
ATOM 933 O O . GLU A 1 126 ? -5.726 -8.418 9.2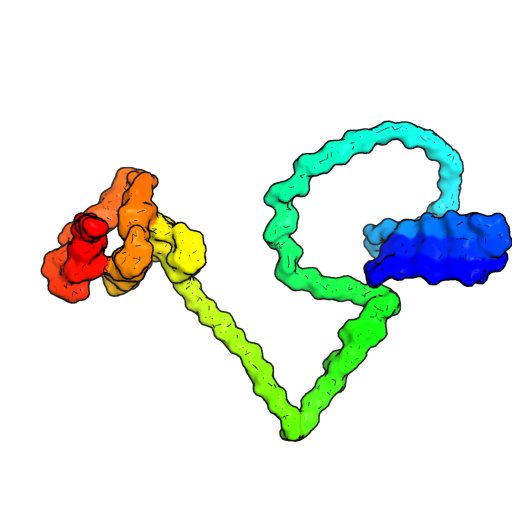24 1.00 92.50 126 GLU A O 1
ATOM 938 N N . VAL A 1 127 ? -7.324 -8.148 7.673 1.00 94.44 127 VAL A N 1
ATOM 939 C CA . VAL A 1 127 ? -6.496 -7.352 6.756 1.00 94.44 127 VAL A CA 1
ATOM 940 C C . VAL A 1 127 ? -6.225 -5.972 7.348 1.00 94.44 127 VAL A C 1
ATOM 942 O O . VAL A 1 127 ? -5.097 -5.491 7.294 1.00 94.44 127 VAL A O 1
ATOM 945 N N . VAL A 1 128 ? -7.247 -5.339 7.928 1.00 93.62 128 VAL A N 1
ATOM 946 C CA . VAL A 1 128 ? -7.108 -4.017 8.553 1.00 93.62 128 VAL A CA 1
ATOM 947 C C . VAL A 1 128 ? -6.186 -4.083 9.769 1.00 93.62 128 VAL A C 1
ATOM 949 O O . VAL A 1 128 ? -5.296 -3.245 9.886 1.00 93.62 128 VAL A O 1
ATOM 952 N N . ALA A 1 129 ? -6.342 -5.097 10.625 1.00 91.81 129 ALA A N 1
ATOM 953 C CA . ALA A 1 129 ? -5.465 -5.316 11.772 1.00 91.81 129 ALA A CA 1
ATOM 954 C C . ALA A 1 129 ? -4.008 -5.525 11.334 1.00 91.81 129 ALA A C 1
ATOM 956 O O . ALA A 1 129 ? -3.132 -4.824 11.830 1.00 91.8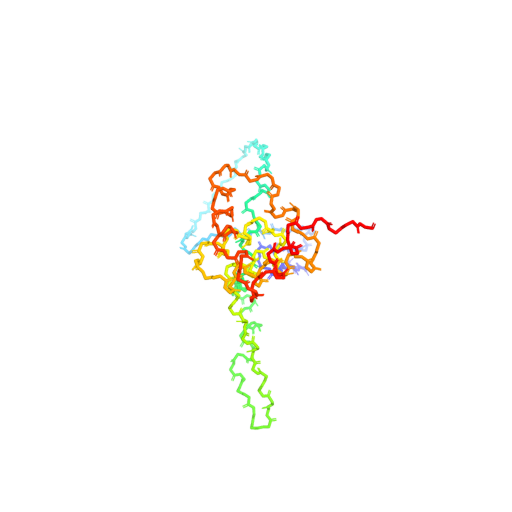1 129 ALA A O 1
ATOM 957 N N . ALA A 1 130 ? -3.755 -6.382 10.338 1.00 92.75 130 ALA A N 1
ATOM 958 C CA . ALA A 1 130 ? -2.404 -6.613 9.822 1.00 92.75 130 ALA A CA 1
ATOM 959 C C . ALA A 1 130 ? -1.760 -5.337 9.246 1.00 92.75 130 ALA A C 1
ATOM 961 O O . ALA A 1 130 ? -0.578 -5.078 9.456 1.00 92.75 130 ALA A O 1
ATOM 962 N N . VAL A 1 131 ? -2.530 -4.505 8.533 1.00 94.56 131 VAL A N 1
ATOM 963 C CA . VAL A 1 131 ? -2.022 -3.225 8.010 1.00 94.56 131 VAL A CA 1
ATOM 964 C C . VAL A 1 131 ? -1.752 -2.227 9.139 1.00 94.56 131 VAL A C 1
ATOM 966 O O . VAL A 1 131 ? -0.764 -1.501 9.065 1.00 94.56 131 VAL A O 1
ATOM 969 N N . LEU A 1 132 ? -2.584 -2.186 10.182 1.00 91.81 132 LEU A N 1
ATOM 970 C CA . LEU A 1 132 ? -2.363 -1.324 11.348 1.00 91.81 132 LEU A CA 1
ATOM 971 C C . LEU A 1 132 ? -1.145 -1.758 12.171 1.00 91.81 132 LEU A C 1
ATOM 973 O O . LEU A 1 132 ? -0.350 -0.900 12.548 1.00 91.81 132 LEU A O 1
ATOM 977 N N . GLU A 1 133 ? -0.938 -3.061 12.374 1.00 90.88 133 GLU A N 1
ATOM 978 C CA . GLU A 1 133 ? 0.278 -3.599 13.001 1.00 90.88 133 GLU A CA 1
ATOM 979 C C . GLU A 1 133 ? 1.526 -3.227 12.203 1.00 90.88 133 GLU A C 1
ATOM 981 O O . GLU A 1 133 ? 2.507 -2.743 12.764 1.00 90.88 133 GLU A O 1
ATOM 986 N N . GLU A 1 134 ? 1.476 -3.372 10.880 1.00 93.00 134 GLU A N 1
ATOM 987 C CA . GLU A 1 134 ? 2.591 -3.017 10.005 1.00 93.00 134 GLU A CA 1
ATOM 988 C C . GLU A 1 134 ? 2.873 -1.504 10.015 1.00 93.00 134 GLU A C 1
ATOM 990 O O . GLU A 1 134 ? 4.026 -1.074 9.948 1.00 93.00 134 GLU A O 1
ATOM 995 N N . LEU A 1 135 ? 1.838 -0.665 10.129 1.00 93.44 135 LEU A N 1
ATOM 996 C CA . LEU A 1 135 ? 2.001 0.778 10.319 1.00 93.44 135 LEU A CA 1
ATOM 997 C C . LEU A 1 135 ? 2.610 1.105 11.689 1.00 93.44 135 LEU A C 1
ATOM 999 O O . LEU A 1 135 ? 3.479 1.975 11.760 1.00 93.44 135 LEU A O 1
ATOM 1003 N N . ALA A 1 136 ? 2.208 0.401 12.749 1.00 90.31 136 ALA A N 1
ATOM 1004 C CA . ALA A 1 136 ? 2.760 0.552 14.095 1.00 90.31 136 ALA A CA 1
ATOM 1005 C C . ALA A 1 136 ? 4.227 0.111 14.170 1.00 90.31 136 ALA A C 1
ATOM 1007 O O . ALA A 1 136 ? 5.048 0.806 14.768 1.00 90.31 136 ALA A O 1
ATOM 1008 N N . ALA A 1 137 ? 4.585 -0.989 13.506 1.00 90.12 137 ALA A N 1
ATOM 1009 C CA . ALA A 1 137 ? 5.962 -1.471 13.402 1.00 90.12 137 ALA A CA 1
ATOM 1010 C C . ALA A 1 137 ? 6.879 -0.475 12.668 1.00 90.12 137 ALA A C 1
ATOM 1012 O O . ALA A 1 137 ? 8.072 -0.402 12.948 1.00 90.12 137 ALA A O 1
ATOM 1013 N N . ARG A 1 138 ? 6.318 0.325 11.751 1.00 91.50 138 ARG A N 1
ATOM 1014 C CA . ARG A 1 138 ? 7.033 1.367 10.994 1.00 91.50 138 ARG A CA 1
ATOM 1015 C C . ARG A 1 138 ? 7.032 2.742 11.665 1.00 91.50 138 ARG A C 1
ATOM 1017 O O . ARG A 1 138 ? 7.599 3.666 11.091 1.00 91.50 138 ARG A O 1
ATOM 1024 N N . GLY A 1 139 ? 6.349 2.908 12.801 1.00 90.06 139 GLY A N 1
ATOM 1025 C CA . GLY A 1 139 ? 6.136 4.226 13.414 1.00 90.06 139 GLY A CA 1
ATOM 1026 C C . GLY A 1 139 ? 5.337 5.185 12.522 1.00 90.06 139 GLY A C 1
ATOM 1027 O O . GLY A 1 139 ? 5.504 6.394 12.597 1.00 90.06 139 GLY A O 1
ATOM 1028 N N . ALA A 1 140 ? 4.494 4.654 11.632 1.00 91.62 140 ALA A N 1
ATOM 1029 C CA . ALA A 1 140 ? 3.805 5.425 10.598 1.00 91.62 140 ALA A CA 1
ATOM 1030 C C . ALA A 1 140 ? 2.299 5.592 10.858 1.00 91.62 140 ALA A C 1
ATOM 1032 O O . ALA A 1 140 ? 1.584 6.075 9.977 1.00 91.62 140 ALA A O 1
ATOM 1033 N N . VAL A 1 141 ? 1.808 5.195 12.037 1.00 90.44 141 VAL A N 1
ATOM 1034 C CA . VAL A 1 141 ? 0.382 5.273 12.400 1.00 90.44 141 VAL A CA 1
ATOM 1035 C C . VAL A 1 141 ? -0.108 6.716 12.380 1.00 90.44 141 VAL A C 1
ATOM 1037 O O . VAL A 1 141 ? -1.085 7.008 11.695 1.00 90.44 141 VAL A O 1
ATOM 1040 N N . GLU A 1 142 ? 0.615 7.633 13.024 1.00 90.00 142 GLU A N 1
ATOM 1041 C CA . GLU A 1 142 ? 0.267 9.059 13.039 1.00 90.00 142 GLU A CA 1
ATOM 1042 C C . GLU A 1 142 ? 0.163 9.615 11.617 1.00 90.00 142 GLU A C 1
ATOM 1044 O O . GLU A 1 142 ? -0.844 10.213 11.248 1.00 90.00 142 GLU A O 1
ATOM 1049 N N . SER A 1 143 ? 1.143 9.304 10.762 1.00 91.31 143 SER A N 1
ATOM 1050 C CA . SER A 1 143 ? 1.139 9.721 9.354 1.00 91.31 143 SER A CA 1
ATOM 1051 C C . SER A 1 143 ? -0.008 9.113 8.531 1.00 91.31 143 SER A C 1
ATOM 1053 O O . SER A 1 143 ? -0.412 9.675 7.515 1.00 91.31 143 SER A O 1
ATOM 1055 N N . ALA A 1 144 ? -0.522 7.946 8.934 1.00 92.12 144 ALA A N 1
ATOM 1056 C CA . ALA A 1 144 ? -1.626 7.272 8.258 1.00 92.12 144 ALA A CA 1
ATOM 1057 C C . ALA A 1 144 ? -2.988 7.876 8.623 1.00 92.12 144 ALA A C 1
ATOM 1059 O O . ALA A 1 144 ? -3.918 7.826 7.809 1.00 92.12 144 ALA A O 1
ATOM 1060 N N . VAL A 1 145 ? -3.101 8.404 9.844 1.00 90.06 145 VAL A N 1
ATOM 1061 C CA . VAL A 1 145 ? -4.324 8.987 10.410 1.00 90.06 145 VAL A CA 1
ATOM 1062 C C . VAL A 1 145 ? -4.381 10.506 10.198 1.00 90.06 145 VAL A C 1
ATOM 1064 O O . VAL A 1 145 ? -5.472 11.055 10.053 1.00 90.06 145 VAL A O 1
ATOM 1067 N N . ALA A 1 146 ? -3.234 11.179 10.104 1.00 89.25 146 ALA A N 1
ATOM 1068 C CA . ALA A 1 146 ? -3.146 12.619 9.891 1.00 89.25 146 ALA A CA 1
ATOM 1069 C C . ALA A 1 146 ? -3.787 13.072 8.566 1.00 89.25 146 ALA A C 1
ATOM 1071 O O . ALA A 1 146 ? -3.659 12.418 7.530 1.00 89.25 146 ALA A O 1
ATOM 1072 N N . GLY A 1 147 ? -4.453 14.233 8.597 1.00 86.19 147 GLY A N 1
ATOM 1073 C CA . GLY A 1 147 ? -5.000 14.890 7.403 1.00 86.19 147 GLY A CA 1
ATOM 1074 C C . GLY A 1 147 ? -6.139 14.130 6.712 1.00 86.19 147 GLY A C 1
ATOM 1075 O O . GLY A 1 147 ? -6.317 14.273 5.503 1.00 86.19 147 GLY A O 1
ATOM 1076 N N . ARG A 1 148 ? -6.878 13.287 7.444 1.00 90.25 148 ARG A N 1
ATOM 1077 C CA . ARG A 1 148 ? -8.047 12.566 6.921 1.00 90.25 148 ARG A CA 1
ATOM 1078 C C . ARG A 1 148 ? -9.294 13.449 6.897 1.00 90.25 148 ARG A C 1
ATOM 1080 O O . ARG A 1 148 ? -9.597 14.123 7.875 1.00 90.25 148 ARG A O 1
ATOM 1087 N N . ASP A 1 149 ? -10.051 13.348 5.808 1.00 92.00 149 ASP A N 1
ATOM 1088 C CA . ASP A 1 149 ? -11.381 13.950 5.687 1.00 92.00 149 ASP A CA 1
ATOM 1089 C C . ASP A 1 149 ? -12.383 13.284 6.646 1.00 92.00 149 ASP A C 1
ATOM 1091 O O . ASP A 1 149 ? -12.274 12.088 6.938 1.00 92.00 149 ASP A O 1
ATOM 1095 N N . GLU A 1 150 ? -13.420 14.019 7.052 1.00 91.38 150 GLU A N 1
ATOM 1096 C CA . GLU A 1 150 ? -14.447 13.577 8.010 1.00 91.38 150 GLU A CA 1
ATOM 1097 C C . GLU A 1 150 ? -15.056 12.208 7.662 1.00 91.38 150 GLU A C 1
ATOM 1099 O O . GLU A 1 150 ? -15.167 11.332 8.518 1.00 91.38 150 GLU A O 1
ATOM 1104 N N . ARG A 1 151 ? -15.360 11.965 6.379 1.00 92.75 151 ARG A N 1
ATOM 1105 C CA . ARG A 1 151 ? -15.904 10.675 5.913 1.00 92.75 151 ARG A CA 1
ATOM 1106 C C . ARG A 1 151 ? -14.951 9.507 6.186 1.00 92.75 151 ARG A C 1
ATOM 1108 O O . ARG A 1 151 ? -15.370 8.470 6.690 1.00 92.75 151 ARG A O 1
ATOM 1115 N N . ARG A 1 152 ? -13.660 9.681 5.886 1.00 91.19 152 ARG A N 1
ATOM 1116 C CA . ARG A 1 152 ? -12.632 8.640 6.075 1.00 91.19 152 ARG A CA 1
ATOM 1117 C C . ARG A 1 152 ? -12.309 8.424 7.548 1.00 91.19 152 ARG A C 1
ATOM 1119 O O . ARG A 1 152 ? -11.994 7.307 7.956 1.00 91.19 152 ARG A O 1
ATOM 1126 N N . ALA A 1 153 ? -12.367 9.491 8.342 1.00 90.94 153 ALA A N 1
ATOM 1127 C CA . ALA A 1 153 ? -12.256 9.403 9.791 1.00 90.94 153 ALA A CA 1
ATOM 1128 C C . ALA A 1 153 ? -13.441 8.619 10.381 1.00 90.94 153 ALA A C 1
ATOM 1130 O O . ALA A 1 153 ? -13.225 7.701 11.168 1.00 90.94 153 ALA A O 1
ATOM 1131 N N . GLY A 1 154 ? -14.669 8.897 9.931 1.00 91.69 154 GLY A N 1
ATOM 1132 C CA . GLY A 1 154 ? -15.875 8.185 10.359 1.00 91.69 154 GLY A CA 1
ATOM 1133 C C . GLY A 1 154 ? -15.837 6.683 10.062 1.00 91.69 154 GLY A C 1
ATOM 1134 O O . GLY A 1 154 ? -16.186 5.877 10.926 1.00 91.69 154 GLY A O 1
ATOM 1135 N N . GLU A 1 155 ? -15.350 6.286 8.882 1.00 92.19 155 GLU A N 1
ATOM 1136 C CA . GLU A 1 155 ? -15.159 4.871 8.524 1.00 92.19 155 GLU A CA 1
ATOM 1137 C C . GLU A 1 155 ? -14.169 4.165 9.462 1.00 92.19 155 GLU A C 1
ATOM 1139 O O . GLU A 1 155 ? -14.440 3.062 9.945 1.00 92.19 155 GLU A O 1
ATOM 1144 N N . LEU A 1 156 ? -13.039 4.815 9.761 1.00 90.81 156 LEU A N 1
ATOM 1145 C CA . LEU A 1 156 ? -12.031 4.282 10.676 1.00 90.81 156 LEU A CA 1
ATOM 1146 C C . LEU A 1 156 ? -12.576 4.155 12.105 1.00 90.81 156 LEU A C 1
ATOM 1148 O O . LEU A 1 156 ? -12.408 3.109 12.728 1.00 90.81 156 LEU A O 1
ATOM 1152 N N . LEU A 1 157 ? -13.253 5.186 12.616 1.00 90.00 157 LEU A N 1
ATOM 1153 C CA . LEU A 1 157 ? -13.836 5.177 13.960 1.00 90.00 157 LEU A CA 1
ATOM 1154 C C . LEU A 1 157 ? -14.929 4.116 14.097 1.00 90.00 157 LEU A C 1
ATOM 1156 O O . LEU A 1 157 ? -14.947 3.379 15.079 1.00 90.00 157 LEU A O 1
ATOM 1160 N N . SER A 1 158 ? -15.790 3.977 13.088 1.00 91.31 158 SER A N 1
ATOM 1161 C CA . SER A 1 158 ? -16.829 2.940 13.058 1.00 91.31 158 SER A CA 1
ATOM 1162 C C . SER A 1 158 ? -16.221 1.537 13.075 1.00 91.31 158 SER A C 1
ATOM 1164 O O . SER A 1 158 ? -16.709 0.643 13.770 1.00 91.31 158 SER A O 1
ATOM 1166 N N . PHE A 1 159 ? -15.126 1.339 12.336 1.00 90.25 159 PHE A N 1
ATOM 1167 C CA . PHE A 1 159 ? -14.380 0.088 12.361 1.00 90.25 159 PHE A CA 1
ATOM 1168 C C . PHE A 1 159 ? -13.774 -0.173 13.749 1.00 90.25 159 PHE A C 1
ATOM 1170 O O . PHE A 1 159 ? -13.967 -1.252 14.311 1.00 90.25 159 PHE A O 1
ATOM 1177 N N . LEU A 1 160 ? -13.097 0.815 14.338 1.00 87.88 160 LEU A N 1
ATOM 1178 C CA . LEU A 1 160 ? -12.497 0.689 15.666 1.00 87.88 160 LEU A CA 1
ATOM 1179 C C . LEU A 1 160 ? -13.552 0.384 16.732 1.00 87.88 160 LEU A C 1
ATOM 1181 O O . LEU A 1 160 ? -13.400 -0.596 17.453 1.00 87.88 160 LEU A O 1
ATOM 1185 N N . ALA A 1 161 ? -14.659 1.124 16.777 1.00 89.00 161 ALA A N 1
ATOM 1186 C CA . ALA A 1 161 ? -15.747 0.885 17.726 1.00 89.00 161 ALA A CA 1
ATOM 1187 C C . ALA A 1 161 ? -16.301 -0.549 17.634 1.00 89.00 161 ALA A C 1
ATOM 1189 O O . ALA A 1 161 ? -16.601 -1.179 18.646 1.00 89.00 161 ALA A O 1
ATOM 1190 N N . ARG A 1 162 ? -16.382 -1.105 16.419 1.00 88.75 162 ARG A N 1
ATOM 1191 C CA . ARG A 1 162 ? -16.893 -2.461 16.181 1.00 88.75 162 ARG A CA 1
ATOM 1192 C C . ARG A 1 162 ? -15.918 -3.574 16.579 1.00 88.75 162 ARG A C 1
ATOM 1194 O O . ARG A 1 162 ? -16.361 -4.666 16.947 1.00 88.75 162 ARG A O 1
ATOM 1201 N N . PHE A 1 163 ? -14.611 -3.346 16.448 1.00 86.19 163 PHE A N 1
ATOM 1202 C CA . PHE A 1 163 ? -13.596 -4.400 16.584 1.00 86.19 163 PHE A CA 1
ATOM 1203 C C . PHE A 1 163 ? -12.643 -4.224 17.777 1.00 86.19 163 PHE A C 1
ATOM 1205 O O . PHE A 1 163 ? -11.976 -5.195 18.133 1.00 86.19 163 PHE A O 1
ATOM 1212 N N . ALA A 1 164 ? -12.622 -3.068 18.447 1.00 78.50 164 ALA A N 1
ATOM 1213 C CA . ALA A 1 164 ? -11.737 -2.787 19.584 1.00 78.50 164 ALA A CA 1
ATOM 1214 C C . ALA A 1 164 ? -11.989 -3.702 20.792 1.00 78.50 164 ALA A C 1
ATOM 1216 O O . ALA A 1 164 ? -11.042 -4.121 21.448 1.00 78.50 164 ALA A O 1
ATOM 1217 N N . ALA A 1 165 ? -13.246 -4.078 21.050 1.00 81.56 165 ALA A N 1
ATOM 1218 C CA . ALA A 1 165 ? -13.604 -4.970 22.157 1.00 81.56 165 ALA A CA 1
ATOM 1219 C C . ALA A 1 165 ? -13.254 -6.450 21.900 1.00 81.56 165 ALA A C 1
ATOM 1221 O O . ALA A 1 165 ? -13.433 -7.295 22.775 1.00 81.56 165 ALA A O 1
ATOM 1222 N N . ARG A 1 166 ? -12.781 -6.805 20.695 1.00 86.50 166 ARG A N 1
ATOM 1223 C CA . ARG A 1 166 ? -12.427 -8.192 20.375 1.00 86.50 166 ARG A CA 1
ATOM 1224 C C . ARG A 1 166 ? -10.974 -8.455 20.7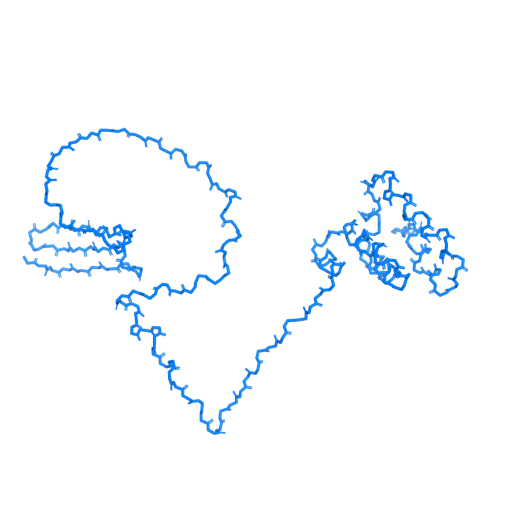78 1.00 86.50 166 ARG A C 1
ATOM 1226 O O . ARG A 1 166 ? -10.081 -7.887 20.150 1.00 86.50 166 ARG A O 1
ATOM 1233 N N . PRO A 1 167 ? -10.696 -9.383 21.714 1.00 79.25 167 PRO A N 1
ATOM 1234 C CA . PRO A 1 167 ? -9.346 -9.598 22.246 1.00 79.25 167 PRO A CA 1
ATOM 1235 C C . PRO A 1 167 ? -8.324 -9.982 21.168 1.00 79.25 167 PRO A C 1
ATOM 1237 O O . PRO A 1 167 ? -7.155 -9.633 21.268 1.00 79.25 167 PRO A O 1
ATOM 1240 N N . ARG A 1 168 ? -8.777 -10.626 20.085 1.00 80.25 168 ARG A N 1
ATOM 1241 C CA . ARG A 1 168 ? -7.944 -10.973 18.923 1.00 80.25 168 ARG A CA 1
ATOM 1242 C C . ARG A 1 168 ? -7.378 -9.771 18.162 1.00 80.25 168 ARG A C 1
ATOM 1244 O O . ARG A 1 168 ? -6.330 -9.905 17.550 1.00 80.25 168 ARG A O 1
ATOM 1251 N N . PHE A 1 169 ? -8.074 -8.636 18.162 1.00 77.50 169 PHE A N 1
ATOM 1252 C CA . PHE A 1 169 ? -7.674 -7.431 17.423 1.00 77.50 169 PHE A CA 1
ATOM 1253 C C . PHE A 1 169 ? -7.312 -6.269 18.351 1.00 77.50 169 PHE A C 1
ATOM 1255 O O . PHE A 1 169 ? -6.739 -5.282 17.900 1.00 77.50 169 PHE A O 1
ATOM 1262 N N . ALA A 1 170 ? -7.613 -6.388 19.646 1.00 74.56 170 ALA A N 1
ATOM 1263 C CA . ALA A 1 170 ? -7.381 -5.351 20.638 1.00 74.56 170 ALA A CA 1
ATOM 1264 C C . ALA A 1 170 ? -5.923 -4.867 20.644 1.00 74.56 170 ALA A C 1
ATOM 1266 O O . ALA A 1 170 ? -5.702 -3.666 20.625 1.00 74.56 170 ALA A O 1
ATOM 1267 N N . GLY A 1 171 ? -4.931 -5.763 20.573 1.00 74.00 171 GLY A N 1
ATOM 1268 C CA . GLY A 1 171 ? -3.513 -5.373 20.547 1.00 74.00 171 GLY A CA 1
ATOM 1269 C C . GLY A 1 171 ? -3.135 -4.500 19.343 1.00 74.00 171 GLY A C 1
ATOM 1270 O O . GLY A 1 171 ? -2.539 -3.438 19.512 1.00 74.00 171 GLY A O 1
ATOM 1271 N N . ALA A 1 172 ? -3.546 -4.904 18.138 1.00 73.31 172 ALA A N 1
ATOM 1272 C CA . ALA A 1 172 ? -3.315 -4.158 16.900 1.00 73.31 172 ALA A CA 1
ATOM 1273 C C . ALA A 1 172 ? -3.999 -2.783 16.903 1.00 73.31 172 ALA A C 1
ATOM 1275 O O . ALA A 1 172 ? -3.421 -1.781 16.482 1.00 73.31 172 ALA A O 1
ATOM 1276 N N . LEU A 1 173 ? -5.248 -2.741 17.372 1.00 73.25 173 LEU A N 1
ATOM 1277 C CA . LEU A 1 173 ? -6.089 -1.546 17.321 1.00 73.25 173 LEU A CA 1
ATOM 1278 C C . LEU A 1 173 ? -5.753 -0.557 18.444 1.00 73.25 173 LEU A C 1
ATOM 1280 O O . LEU A 1 173 ? -5.679 0.642 18.193 1.00 73.25 173 LEU A O 1
ATOM 1284 N N . LEU A 1 174 ? -5.494 -1.042 19.661 1.00 71.69 174 LEU A N 1
ATOM 1285 C CA . LEU A 1 174 ? -5.079 -0.207 20.794 1.00 71.69 174 LEU A CA 1
ATOM 1286 C C . LEU A 1 174 ? -3.641 0.286 20.625 1.00 71.69 174 LEU A C 1
ATOM 1288 O O . LEU A 1 174 ? -3.355 1.434 20.948 1.00 71.69 174 LEU A O 1
ATOM 1292 N N . GLY A 1 175 ? -2.755 -0.530 20.047 1.00 68.50 175 GLY A N 1
ATOM 1293 C CA . GLY A 1 175 ? -1.400 -0.106 19.691 1.00 68.50 175 GLY A CA 1
ATOM 1294 C C . GLY A 1 175 ? -1.369 1.000 18.631 1.00 68.50 175 GLY A C 1
ATOM 1295 O O . GLY A 1 175 ? -0.426 1.782 18.603 1.00 68.50 175 GLY A O 1
ATOM 1296 N N . ALA A 1 176 ? -2.403 1.100 17.789 1.00 63.94 176 ALA A N 1
ATOM 1297 C CA . ALA A 1 176 ? -2.581 2.224 16.873 1.00 63.94 176 ALA A CA 1
ATOM 1298 C C . ALA A 1 176 ? -3.200 3.467 17.547 1.00 63.94 176 ALA A C 1
ATOM 1300 O O . ALA A 1 176 ? -3.034 4.576 17.047 1.00 63.94 176 ALA A O 1
ATOM 1301 N N . ALA A 1 177 ? -3.923 3.295 18.658 1.00 62.88 177 ALA A N 1
ATOM 1302 C CA . ALA A 1 177 ? -4.541 4.389 19.407 1.00 62.88 177 ALA A CA 1
ATOM 1303 C C . ALA A 1 177 ? -3.590 5.028 20.434 1.00 62.88 177 ALA A C 1
ATOM 1305 O O . ALA A 1 177 ? -3.734 6.206 20.750 1.00 62.88 177 ALA A O 1
ATOM 1306 N N . ALA A 1 178 ? -2.625 4.267 20.956 1.00 60.19 178 ALA A N 1
ATOM 1307 C CA . ALA A 1 178 ? -1.641 4.768 21.904 1.00 60.19 178 ALA A CA 1
ATOM 1308 C C . ALA A 1 178 ? -0.444 5.402 21.166 1.00 60.19 178 ALA A C 1
ATOM 1310 O O . ALA A 1 178 ? 0.244 4.698 20.418 1.00 60.19 178 ALA A O 1
ATOM 1311 N N . PRO A 1 179 ? -0.141 6.697 21.375 1.00 54.53 179 PRO A N 1
ATOM 1312 C CA . PRO A 1 179 ? 1.115 7.264 20.906 1.00 54.53 179 PRO A CA 1
ATOM 1313 C C . PRO A 1 179 ? 2.257 6.565 21.649 1.00 54.53 179 PRO A C 1
ATOM 1315 O O . PRO A 1 179 ? 2.294 6.551 22.881 1.00 54.53 179 PRO A O 1
ATOM 1318 N N . ARG A 1 180 ? 3.189 5.950 20.916 1.00 57.19 180 ARG A N 1
ATOM 1319 C CA . ARG A 1 180 ? 4.440 5.484 21.520 1.00 57.19 180 ARG A CA 1
ATOM 1320 C C . ARG A 1 180 ? 5.272 6.722 21.826 1.00 57.19 180 ARG A C 1
ATOM 1322 O O . ARG A 1 180 ? 5.893 7.276 20.926 1.00 57.19 180 ARG A O 1
ATOM 1329 N N . SER A 1 181 ? 5.231 7.165 23.080 1.00 49.56 181 SER A N 1
ATOM 1330 C CA . SER A 1 181 ? 6.194 8.122 23.618 1.00 49.56 181 SER A CA 1
ATOM 1331 C C . SER A 1 181 ? 7.603 7.595 23.343 1.00 49.56 181 SER A C 1
ATOM 1333 O O . SER A 1 181 ? 7.902 6.451 23.699 1.00 49.56 181 SER A O 1
ATOM 1335 N N . ALA A 1 182 ? 8.395 8.407 22.645 1.00 45.31 182 ALA A N 1
ATOM 1336 C CA . ALA A 1 182 ? 9.813 8.171 22.402 1.00 45.31 182 ALA A CA 1
ATOM 1337 C C . ALA A 1 182 ? 10.610 8.148 23.712 1.00 45.31 182 ALA A C 1
ATOM 1339 O O . ALA A 1 182 ? 10.207 8.874 24.651 1.00 45.31 182 ALA A O 1
#

Radius of gyration: 31.03 Å; chains: 1; bounding box: 56×64×80 Å

pLDDT: mean 76.24, std 20.47, range [26.17, 96.44]